Protein AF-A0A2D8A8U8-F1 (afdb_monomer_lite)

pLDDT: mean 86.72, std 17.93, range [33.03, 98.75]

Sequence (165 aa):
MIMPDGSIRPFCRWDRTGNHAKGHNSNTLGVSFHGNFHSQPGDAWSNHDGRYGNTVPTEAQLHAGARLIALWRSLYAYMPADVNDGVVQHGQLDGASTVCPGNQFPWQALLDQVKKFEANWQASPTAQEKLALFRRKPFLYVDADKYRAAEASVPVNKTAAIQEA

Foldseek 3Di:
DQELQLDDDDDDQQLDQDDDAPPCSVPDDDDDAPWAQAQDPPPPPHCVPCPGHDNERHPSRLLSLLLVLLLVPLQEPPADPQLVRRDDFSCPDVPRPDCPPHPRYPVVSSSVSNVVNNVVLVVDPVSVVVSVVVSPDPRNPRDDPPVVPPPPDDDPPPPDDDDDD

Secondary structure (DSSP, 8-state):
-B-TTS-B---S-TTS--SSSTTTGGG-PPPPBSS-----TT-TT--TTSTTS-SS--HHHHHHHHHHHHHHHHH-TTS-SSHHHH---GGGSTT----TT-TTS-HHHHHHHHHHHHHHHHT-HHHHHHHHHHTTSTT-----TTGGGTTSS------------

Structure (mmCIF, N/CA/C/O backbone):
data_AF-A0A2D8A8U8-F1
#
_entry.id   AF-A0A2D8A8U8-F1
#
loop_
_atom_site.group_PDB
_atom_site.id
_atom_site.type_symbol
_atom_site.label_atom_id
_atom_site.label_alt_id
_atom_site.label_comp_id
_atom_site.label_asym_id
_atom_site.label_entity_id
_atom_sit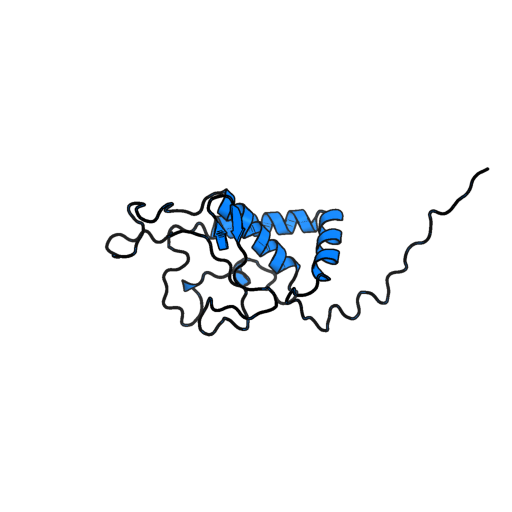e.label_seq_id
_atom_site.pdbx_PDB_ins_code
_atom_site.Cartn_x
_atom_site.Cartn_y
_atom_site.Cartn_z
_atom_site.occupancy
_atom_site.B_iso_or_equiv
_atom_site.auth_seq_id
_atom_site.auth_comp_id
_atom_site.auth_asym_id
_atom_site.auth_atom_id
_atom_site.pdbx_PDB_model_num
ATOM 1 N N . MET A 1 1 ? -5.522 0.212 -6.086 1.00 94.69 1 MET A N 1
ATOM 2 C CA . MET A 1 1 ? -4.414 0.971 -6.689 1.00 94.69 1 MET A CA 1
ATOM 3 C C . MET A 1 1 ? -4.333 2.343 -6.059 1.00 94.69 1 MET A C 1
ATOM 5 O O . MET A 1 1 ? -5.367 2.980 -5.889 1.00 94.69 1 MET A O 1
ATOM 9 N N . ILE A 1 2 ? -3.125 2.773 -5.719 1.00 98.12 2 ILE A N 1
ATOM 10 C CA . ILE A 1 2 ? -2.807 4.111 -5.234 1.00 98.12 2 ILE A CA 1
ATOM 11 C C . ILE A 1 2 ? -2.290 4.933 -6.417 1.00 98.12 2 ILE A C 1
ATOM 13 O O . ILE A 1 2 ? -1.255 4.609 -7.008 1.00 98.12 2 ILE A O 1
ATOM 17 N N . MET A 1 3 ? -3.041 5.962 -6.789 1.00 98.25 3 MET A N 1
ATOM 18 C CA . MET A 1 3 ? -2.727 6.848 -7.910 1.00 98.25 3 MET A CA 1
ATOM 19 C C . MET A 1 3 ? -1.679 7.900 -7.513 1.00 98.25 3 MET A C 1
ATOM 21 O O . MET A 1 3 ? -1.519 8.145 -6.317 1.00 98.25 3 MET A O 1
ATOM 25 N N . PRO A 1 4 ? -0.985 8.548 -8.473 1.00 98.12 4 PRO A N 1
ATOM 26 C CA . PRO A 1 4 ? 0.061 9.542 -8.189 1.00 98.12 4 PRO A CA 1
ATOM 27 C C . PRO A 1 4 ? -0.374 10.712 -7.296 1.00 98.12 4 PRO A C 1
ATOM 29 O O . PRO A 1 4 ? 0.446 11.263 -6.568 1.00 98.12 4 PRO A O 1
ATOM 32 N N . ASP A 1 5 ? -1.661 11.059 -7.307 1.00 98.12 5 ASP A N 1
ATOM 33 C CA . ASP A 1 5 ? -2.278 12.090 -6.461 1.00 98.12 5 ASP A CA 1
ATOM 34 C C . ASP A 1 5 ? -2.647 11.593 -5.045 1.00 98.12 5 ASP A C 1
ATOM 36 O O . ASP A 1 5 ? -3.239 12.323 -4.255 1.00 98.12 5 ASP A O 1
ATOM 40 N N . GLY A 1 6 ? -2.333 10.337 -4.714 1.00 98.38 6 GLY A N 1
ATOM 41 C CA . GLY A 1 6 ? -2.710 9.687 -3.459 1.00 98.38 6 GLY A CA 1
ATOM 42 C C . GLY A 1 6 ? -4.156 9.184 -3.423 1.00 98.38 6 GLY A C 1
ATOM 43 O O . GLY A 1 6 ? -4.583 8.619 -2.410 1.00 98.38 6 GLY A O 1
ATOM 44 N N . SER A 1 7 ? -4.930 9.337 -4.504 1.00 98.19 7 SER A N 1
ATOM 45 C CA . SER A 1 7 ? -6.280 8.780 -4.561 1.00 98.19 7 SER A CA 1
ATOM 46 C C . SER A 1 7 ? -6.238 7.248 -4.601 1.00 98.19 7 SER A C 1
ATOM 48 O O . SER A 1 7 ? -5.410 6.623 -5.270 1.00 98.19 7 SER A O 1
ATOM 50 N N . ILE A 1 8 ? -7.145 6.617 -3.854 1.00 97.06 8 ILE A N 1
ATOM 51 C CA . ILE A 1 8 ? -7.252 5.158 -3.775 1.00 97.06 8 ILE A CA 1
ATOM 52 C C . ILE A 1 8 ? -8.372 4.711 -4.712 1.00 97.06 8 ILE A C 1
ATOM 54 O O . ILE A 1 8 ? -9.539 5.044 -4.512 1.00 97.06 8 ILE A O 1
ATOM 58 N N . ARG A 1 9 ? -8.018 3.932 -5.734 1.00 95.50 9 ARG A N 1
ATOM 59 C CA . ARG A 1 9 ? -8.953 3.297 -6.671 1.00 95.50 9 ARG A CA 1
ATOM 60 C C . ARG A 1 9 ? -9.093 1.813 -6.303 1.00 95.50 9 ARG A C 1
ATOM 62 O O . ARG A 1 9 ? -8.148 1.051 -6.549 1.00 95.50 9 ARG A O 1
ATOM 69 N N . PRO A 1 10 ? -10.192 1.383 -5.658 1.00 90.94 10 PRO A N 1
ATOM 70 C CA . PRO A 1 10 ? -10.416 -0.028 -5.356 1.00 90.94 10 PRO A CA 1
ATOM 71 C C . PRO A 1 10 ? -10.736 -0.798 -6.645 1.00 90.94 10 PRO A C 1
ATOM 73 O O . PRO A 1 10 ? -11.558 -0.355 -7.440 1.00 90.94 10 PRO A O 1
ATOM 76 N N . PHE A 1 11 ? -10.077 -1.941 -6.850 1.00 86.00 11 PHE A N 1
ATOM 77 C CA . PHE A 1 11 ? -10.297 -2.815 -8.017 1.00 86.00 11 PHE A CA 1
ATOM 78 C C . PHE A 1 11 ? -10.993 -4.111 -7.622 1.00 86.00 11 PHE A C 1
ATOM 80 O O . PHE A 1 11 ? -11.983 -4.502 -8.229 1.00 86.00 11 PHE A O 1
ATOM 87 N N . CYS A 1 12 ? -10.488 -4.762 -6.575 1.00 85.56 12 CYS A N 1
ATOM 88 C CA . CYS A 1 12 ? -11.149 -5.899 -5.960 1.00 85.56 12 CYS A CA 1
ATOM 89 C C . CYS A 1 12 ? -11.956 -5.411 -4.759 1.00 85.56 12 CYS A C 1
ATOM 91 O O . CYS A 1 12 ? -11.480 -4.580 -3.976 1.00 85.56 12 CYS A O 1
ATOM 93 N N . ARG A 1 13 ? -13.176 -5.932 -4.610 1.00 83.31 13 ARG A N 1
ATOM 94 C CA . ARG A 1 13 ? -13.903 -5.807 -3.347 1.00 83.31 13 ARG A CA 1
ATOM 95 C C . ARG A 1 13 ? -13.095 -6.493 -2.249 1.00 83.31 13 ARG A C 1
ATOM 97 O O . ARG A 1 13 ? -12.383 -7.454 -2.526 1.00 83.31 13 ARG A O 1
ATOM 104 N N . TRP A 1 14 ? -13.203 -5.991 -1.023 1.00 82.00 14 TRP A N 1
ATOM 105 C CA . TRP A 1 14 ? -12.433 -6.538 0.091 1.00 82.00 14 TRP A CA 1
ATOM 106 C C . TRP A 1 14 ? -12.835 -7.979 0.393 1.00 82.00 14 TRP A C 1
ATOM 108 O O . TRP A 1 14 ? -11.951 -8.773 0.659 1.00 82.00 14 TRP A O 1
ATOM 118 N N . ASP A 1 15 ? -14.117 -8.328 0.247 1.00 79.12 15 ASP A N 1
ATOM 119 C CA . ASP A 1 15 ? -14.683 -9.674 0.418 1.00 79.12 15 ASP A CA 1
ATOM 120 C C . ASP A 1 15 ? -14.409 -10.671 -0.718 1.00 79.12 15 ASP A C 1
ATOM 122 O O . ASP A 1 15 ? -15.100 -11.682 -0.840 1.00 79.12 15 ASP A O 1
ATOM 126 N N . ARG A 1 16 ? -13.425 -10.396 -1.580 1.00 85.12 16 ARG A N 1
ATOM 127 C CA . ARG A 1 16 ? -13.087 -11.262 -2.710 1.00 85.12 16 ARG A CA 1
ATOM 128 C C . ARG A 1 16 ? -11.593 -11.495 -2.808 1.00 85.12 16 ARG A C 1
ATOM 130 O O . ARG A 1 16 ? -10.790 -10.578 -2.658 1.00 85.12 16 ARG A O 1
ATOM 137 N N . THR A 1 17 ? -11.242 -12.724 -3.168 1.00 88.50 17 THR A N 1
ATOM 138 C CA . THR A 1 17 ? -9.887 -13.086 -3.575 1.00 88.50 17 THR A CA 1
ATOM 139 C C . THR A 1 17 ? -9.506 -12.311 -4.834 1.00 88.50 17 THR A C 1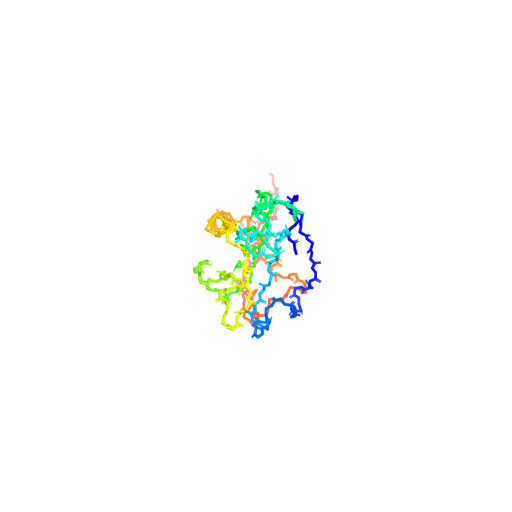
ATOM 141 O O . THR A 1 17 ? -10.168 -12.414 -5.869 1.00 88.50 17 THR A O 1
ATOM 144 N N . GLY A 1 18 ? -8.443 -11.513 -4.738 1.00 90.06 18 GLY A N 1
ATOM 145 C CA . GLY A 1 18 ? -7.874 -10.813 -5.885 1.00 90.06 18 GLY A CA 1
ATOM 146 C C . GLY A 1 18 ? -7.067 -11.744 -6.792 1.00 90.06 18 GLY A C 1
ATOM 147 O O . GLY A 1 18 ? -6.815 -12.899 -6.463 1.00 90.06 18 GLY A O 1
ATOM 148 N N . ASN A 1 19 ? -6.615 -11.218 -7.930 1.00 93.19 19 ASN A N 1
ATOM 149 C CA . ASN A 1 19 ? -5.651 -11.890 -8.799 1.00 93.19 19 ASN A CA 1
ATOM 150 C C . ASN A 1 19 ? -4.419 -10.998 -8.972 1.00 93.19 19 ASN A C 1
ATOM 152 O O . ASN A 1 19 ? -4.332 -10.224 -9.922 1.00 93.19 19 ASN A O 1
ATOM 156 N N . HIS A 1 20 ? -3.528 -11.031 -7.985 1.00 94.25 20 HIS A N 1
ATOM 157 C CA . HIS A 1 20 ? -2.409 -10.096 -7.862 1.00 94.25 20 HIS A CA 1
ATOM 158 C C . HIS A 1 20 ? -1.062 -10.782 -7.600 1.00 94.25 20 HIS A C 1
ATOM 160 O O . HIS A 1 20 ? -0.051 -10.270 -8.068 1.00 94.25 20 HIS A O 1
ATOM 166 N N . ALA A 1 21 ? -1.057 -11.958 -6.964 1.00 95.62 21 ALA A N 1
ATOM 167 C CA . ALA A 1 21 ? 0.125 -12.779 -6.716 1.00 95.62 21 ALA A CA 1
ATOM 168 C C . ALA A 1 21 ? -0.202 -14.273 -6.906 1.00 95.62 21 ALA A C 1
ATOM 170 O O . ALA A 1 21 ? -0.904 -14.897 -6.103 1.00 95.62 21 ALA A O 1
ATOM 171 N N . LYS A 1 22 ? 0.292 -14.871 -7.998 1.00 94.31 22 LYS A N 1
ATOM 172 C CA . LYS A 1 22 ? 0.028 -16.280 -8.339 1.00 94.31 22 LYS A CA 1
ATOM 173 C C . LYS A 1 22 ? 0.482 -17.199 -7.197 1.00 94.31 22 LYS A C 1
ATOM 175 O O . LYS A 1 22 ? 1.612 -17.095 -6.747 1.00 94.31 22 LYS A O 1
ATOM 180 N N . GLY A 1 23 ? -0.395 -18.099 -6.746 1.00 94.56 23 GLY A N 1
ATOM 181 C CA . GLY A 1 23 ? -0.121 -19.021 -5.631 1.00 94.56 23 GLY A CA 1
ATOM 182 C C . GLY A 1 23 ? -0.356 -18.438 -4.231 1.00 94.56 23 GLY A C 1
ATOM 183 O O . GLY A 1 23 ? -0.526 -19.206 -3.295 1.00 94.56 23 GLY A O 1
ATOM 184 N N . HIS A 1 24 ? -0.469 -17.111 -4.104 1.00 94.75 24 HIS A N 1
ATOM 185 C CA . HIS A 1 24 ? -0.613 -16.402 -2.820 1.00 94.75 24 HIS A CA 1
ATOM 186 C C . HIS A 1 24 ? -1.917 -15.597 -2.715 1.00 94.75 24 HIS A C 1
ATOM 188 O O . HIS A 1 24 ? -2.206 -14.961 -1.706 1.00 94.75 24 HIS A O 1
ATOM 194 N N . ASN A 1 25 ? -2.743 -15.588 -3.763 1.00 92.94 25 ASN A N 1
ATOM 195 C CA . ASN A 1 25 ? -3.962 -14.775 -3.814 1.00 92.94 25 ASN A CA 1
ATOM 196 C C . ASN A 1 25 ? -4.948 -15.060 -2.666 1.00 92.94 25 ASN A C 1
ATOM 198 O O . ASN A 1 25 ? -5.626 -14.145 -2.206 1.00 92.94 25 ASN A O 1
ATOM 202 N N . SER A 1 26 ? -5.052 -16.313 -2.211 1.00 90.19 26 SER A N 1
ATOM 203 C CA . SER A 1 26 ? -6.030 -16.736 -1.199 1.00 90.19 26 SER A CA 1
ATOM 204 C C . SER A 1 26 ? -5.679 -16.318 0.232 1.00 90.19 26 SER A C 1
ATOM 206 O O . SER A 1 26 ? -6.550 -16.376 1.094 1.00 90.19 26 SER A O 1
ATOM 208 N N . ASN A 1 27 ? -4.435 -15.912 0.499 1.00 88.88 27 ASN A N 1
ATOM 209 C CA . ASN A 1 27 ? -3.946 -15.560 1.836 1.00 88.88 27 ASN A CA 1
ATOM 210 C C . ASN A 1 27 ? -3.259 -14.183 1.899 1.00 88.88 27 ASN A C 1
ATOM 212 O O . ASN A 1 27 ? -2.609 -13.875 2.895 1.00 88.88 27 ASN A O 1
ATOM 216 N N . THR A 1 28 ? -3.404 -13.341 0.871 1.00 91.38 28 THR A N 1
ATOM 217 C CA . THR A 1 28 ? -2.765 -12.016 0.818 1.00 91.38 28 THR A CA 1
ATOM 218 C C . THR A 1 28 ? -3.713 -10.924 0.326 1.00 91.38 28 THR A C 1
ATOM 220 O O . THR A 1 28 ? -4.584 -11.144 -0.520 1.00 91.38 28 THR A O 1
ATOM 223 N N . LEU A 1 29 ? -3.499 -9.703 0.822 1.00 92.62 29 LEU A N 1
ATOM 224 C CA . LEU A 1 29 ? -4.113 -8.487 0.293 1.00 92.62 29 LEU A CA 1
ATOM 225 C C . LEU A 1 29 ? -3.107 -7.760 -0.603 1.00 92.62 29 LEU A C 1
ATOM 227 O O . LEU A 1 29 ? -1.977 -7.506 -0.192 1.00 92.62 29 LEU A O 1
ATOM 231 N N . GLY A 1 30 ? -3.522 -7.392 -1.815 1.00 95.00 30 GLY A N 1
ATOM 232 C CA . GLY A 1 30 ? -2.669 -6.683 -2.769 1.00 95.00 30 GLY A CA 1
ATOM 233 C C . GLY A 1 30 ? -2.867 -5.167 -2.730 1.00 95.00 30 GLY A C 1
ATOM 234 O O . GLY A 1 30 ? -3.962 -4.674 -3.017 1.00 95.00 30 GLY A O 1
ATOM 235 N N . VAL A 1 31 ? -1.799 -4.410 -2.460 1.00 96.56 31 VAL A N 1
ATOM 236 C CA . VAL A 1 31 ? -1.738 -2.962 -2.735 1.00 96.56 31 VAL A CA 1
ATOM 237 C C . VAL A 1 31 ? -0.897 -2.732 -3.982 1.00 96.56 31 VAL A C 1
ATOM 239 O O . VAL A 1 31 ? 0.279 -3.072 -4.013 1.00 96.56 31 VAL A O 1
ATOM 242 N N . SER A 1 32 ? -1.483 -2.104 -4.999 1.00 97.38 32 SER A N 1
ATOM 243 C CA . SER A 1 32 ? -0.737 -1.630 -6.166 1.00 97.38 32 SER A CA 1
ATOM 244 C C . SER A 1 32 ? -0.492 -0.130 -6.093 1.00 97.38 32 SER A C 1
ATOM 246 O O . SER A 1 32 ? -1.391 0.632 -5.729 1.00 97.38 32 SER A O 1
ATOM 248 N N . PHE A 1 33 ? 0.700 0.293 -6.498 1.00 98.31 33 PHE A N 1
ATOM 249 C CA . PHE A 1 33 ? 1.079 1.689 -6.684 1.00 98.31 33 PHE A CA 1
ATOM 250 C C . PHE A 1 33 ? 1.176 1.948 -8.185 1.00 98.31 33 PHE A C 1
ATOM 252 O O . PHE A 1 33 ? 1.812 1.180 -8.901 1.00 98.31 33 PHE A O 1
ATOM 259 N N . HIS A 1 34 ? 0.499 2.982 -8.675 1.00 97.88 34 HIS A N 1
ATOM 260 C CA . HIS A 1 34 ? 0.507 3.310 -10.096 1.00 97.88 34 HIS A CA 1
ATOM 261 C C . HIS A 1 34 ? 1.880 3.847 -10.520 1.00 97.88 34 HIS A C 1
ATOM 263 O O . HIS A 1 34 ? 2.278 4.922 -10.070 1.00 97.88 34 HIS A O 1
ATOM 269 N N . GLY A 1 35 ? 2.578 3.119 -11.386 1.00 96.81 35 GLY A N 1
ATOM 270 C CA . GLY A 1 35 ? 3.860 3.529 -11.952 1.00 96.81 35 GLY A CA 1
ATOM 271 C C . GLY A 1 35 ? 4.732 2.339 -12.340 1.00 96.81 35 GLY A C 1
ATOM 272 O O . GLY A 1 35 ? 4.397 1.188 -12.055 1.00 96.81 35 GLY A O 1
ATOM 273 N N . ASN A 1 36 ? 5.855 2.637 -12.990 1.00 97.62 36 ASN A N 1
ATOM 274 C CA . ASN A 1 36 ? 6.933 1.688 -13.235 1.00 97.62 36 ASN A CA 1
ATOM 275 C C . ASN A 1 36 ? 8.186 2.186 -12.502 1.00 97.62 36 ASN A C 1
ATOM 277 O O . ASN A 1 36 ? 8.813 3.154 -12.928 1.00 97.62 36 ASN A O 1
ATOM 281 N N . PHE A 1 37 ? 8.525 1.527 -11.393 1.00 98.00 37 PHE A N 1
ATOM 282 C CA . PHE A 1 37 ? 9.652 1.898 -10.525 1.00 98.00 37 PHE A CA 1
ATOM 283 C C . PHE A 1 37 ? 10.860 0.969 -10.709 1.00 98.00 37 PHE A C 1
ATOM 285 O O . PHE A 1 37 ? 11.743 0.887 -9.855 1.00 98.00 37 PHE A O 1
ATOM 292 N N . HIS A 1 38 ? 10.891 0.210 -11.804 1.00 97.12 38 HIS A N 1
ATOM 293 C CA . HIS A 1 38 ? 12.059 -0.561 -12.199 1.00 97.12 38 HIS A CA 1
ATOM 294 C C . HIS A 1 38 ? 12.946 0.299 -13.103 1.00 97.12 38 HIS A C 1
ATOM 296 O O . HIS A 1 38 ? 12.469 0.821 -14.104 1.00 97.12 38 HIS A O 1
ATOM 302 N N . S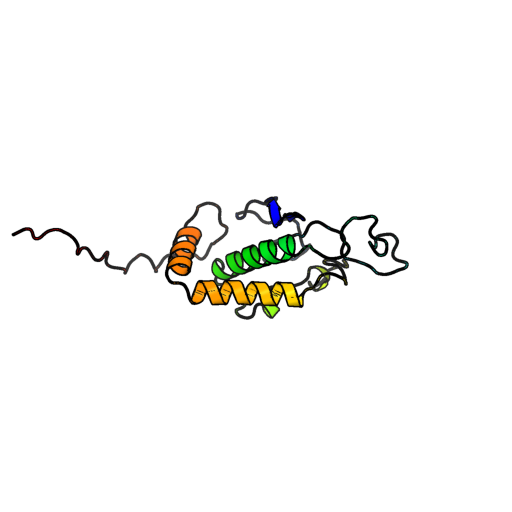ER A 1 39 ? 14.226 0.460 -12.775 1.00 95.31 39 SER A N 1
ATOM 303 C CA . SER A 1 39 ? 15.130 1.405 -13.447 1.00 95.31 39 SER A CA 1
ATOM 304 C C . SER A 1 39 ? 16.412 0.768 -13.982 1.00 95.31 39 SER A C 1
ATOM 306 O O . SER A 1 39 ? 17.407 1.473 -14.142 1.00 95.31 39 SER A O 1
ATOM 308 N N . GLN A 1 40 ? 16.448 -0.551 -14.185 1.00 94.50 40 GLN A N 1
ATOM 309 C CA . GLN A 1 40 ? 17.667 -1.226 -14.626 1.00 94.50 40 GLN A CA 1
ATOM 310 C C . GLN A 1 40 ? 17.980 -0.886 -16.091 1.00 94.50 40 GLN A C 1
ATOM 312 O O . GLN A 1 40 ? 17.186 -1.215 -16.979 1.00 94.50 40 GLN A O 1
ATOM 317 N N . PRO A 1 41 ? 19.133 -0.253 -16.380 1.00 86.19 41 PRO A N 1
ATOM 318 C CA . PRO A 1 41 ? 19.529 -0.001 -17.756 1.00 86.19 41 PRO A CA 1
ATOM 319 C C . PRO A 1 41 ? 19.743 -1.312 -18.514 1.00 86.19 41 PRO A C 1
ATOM 321 O O . PRO A 1 41 ? 20.351 -2.243 -17.989 1.00 86.19 41 PRO A O 1
ATOM 324 N N . GLY A 1 42 ? 19.232 -1.383 -19.743 1.00 89.19 42 GLY A N 1
ATOM 325 C CA . GLY A 1 42 ? 19.308 -2.578 -20.591 1.00 89.19 42 GLY A CA 1
ATOM 326 C C . GLY A 1 42 ? 18.105 -3.524 -20.495 1.00 89.19 42 GLY A C 1
ATOM 327 O O . GLY A 1 42 ? 17.938 -4.350 -21.388 1.00 89.19 42 GLY A O 1
ATOM 328 N N . ASP A 1 43 ? 17.229 -3.381 -19.495 1.00 92.38 43 ASP A N 1
ATOM 329 C CA . ASP A 1 43 ? 15.904 -4.009 -19.538 1.00 92.38 43 ASP A CA 1
ATOM 330 C C . ASP A 1 43 ? 14.970 -3.158 -20.417 1.00 92.38 43 ASP A C 1
ATOM 332 O O . ASP A 1 43 ? 14.726 -1.981 -20.139 1.00 92.38 43 ASP A O 1
ATOM 336 N N . ALA A 1 44 ? 14.437 -3.762 -21.484 1.00 91.50 44 ALA A N 1
ATOM 337 C CA . ALA A 1 44 ? 13.549 -3.111 -22.445 1.00 91.50 44 ALA A CA 1
ATOM 338 C C . ALA A 1 44 ? 12.229 -2.607 -21.838 1.00 91.50 44 ALA A C 1
ATOM 340 O O . ALA A 1 44 ? 11.543 -1.809 -22.477 1.00 91.50 44 ALA A O 1
ATOM 341 N N . TRP A 1 45 ? 11.876 -3.047 -20.630 1.00 91.50 45 TRP A N 1
ATOM 342 C CA . TRP A 1 45 ? 10.669 -2.669 -19.898 1.00 91.50 45 TRP A CA 1
ATOM 343 C C . TRP A 1 45 ? 10.958 -1.811 -18.663 1.00 91.50 45 TRP A C 1
ATOM 345 O O . TRP A 1 45 ? 10.026 -1.455 -17.938 1.00 91.50 45 TRP A O 1
ATOM 355 N N . SER A 1 46 ? 12.217 -1.433 -18.417 1.00 95.62 46 SER A N 1
ATOM 356 C CA . SER A 1 46 ? 12.530 -0.490 -17.345 1.00 95.62 46 SER A CA 1
ATOM 357 C C . SER A 1 46 ? 12.091 0.935 -17.688 1.00 95.62 46 SER A C 1
ATOM 359 O O . SER A 1 46 ? 11.957 1.337 -18.849 1.00 95.62 46 SER A O 1
ATOM 361 N N . ASN A 1 47 ? 11.860 1.705 -16.631 1.00 96.31 47 ASN A N 1
ATOM 362 C CA . ASN A 1 47 ? 11.602 3.135 -16.627 1.00 96.31 47 ASN A CA 1
ATOM 363 C C . ASN A 1 47 ? 12.871 3.928 -16.268 1.00 96.31 47 ASN A C 1
ATOM 365 O O . ASN A 1 47 ? 12.817 4.895 -15.515 1.00 96.31 47 ASN A O 1
ATOM 369 N N . HIS A 1 48 ? 14.040 3.504 -16.755 1.00 94.12 48 HIS A N 1
ATOM 370 C CA . HIS A 1 48 ? 15.314 4.176 -16.461 1.00 94.12 48 HIS A CA 1
ATOM 371 C C . HIS A 1 48 ? 15.402 5.629 -16.979 1.00 94.12 48 HIS A C 1
ATOM 373 O O . HIS A 1 48 ? 16.235 6.399 -16.515 1.00 94.12 48 HIS A O 1
ATOM 379 N N . ASP A 1 49 ? 14.540 5.995 -17.929 1.00 93.12 49 ASP A N 1
ATOM 380 C CA . ASP A 1 49 ? 14.514 7.254 -18.681 1.00 93.12 49 ASP A CA 1
ATOM 381 C C . ASP A 1 49 ? 13.235 8.061 -18.397 1.00 93.12 49 ASP A C 1
ATOM 383 O O . ASP A 1 49 ? 13.020 9.116 -18.988 1.00 93.12 49 ASP A O 1
ATOM 387 N N . GLY A 1 50 ? 12.369 7.569 -17.503 1.00 94.12 50 GLY A N 1
ATOM 388 C CA . GLY A 1 50 ? 11.118 8.228 -17.130 1.00 94.12 50 GLY A CA 1
ATOM 389 C C . GLY A 1 50 ? 9.994 8.135 -18.168 1.00 94.12 50 GLY A C 1
ATOM 390 O O . GLY A 1 50 ? 8.934 8.729 -17.963 1.00 94.12 50 GLY A O 1
ATOM 391 N N . ARG A 1 51 ? 10.157 7.391 -19.273 1.00 93.94 51 ARG A N 1
ATOM 392 C CA . ARG A 1 51 ? 9.133 7.316 -20.337 1.00 93.94 51 ARG A CA 1
ATOM 393 C C . ARG A 1 51 ? 7.801 6.708 -19.882 1.00 93.94 51 ARG A C 1
ATOM 395 O O . ARG A 1 51 ? 6.778 6.926 -20.525 1.00 93.94 51 ARG A O 1
ATOM 402 N N . TYR A 1 52 ? 7.806 5.944 -18.789 1.00 93.44 52 TYR A N 1
ATOM 403 C CA . TYR A 1 52 ? 6.614 5.342 -18.183 1.00 93.44 52 TYR A CA 1
ATOM 404 C C . TYR A 1 52 ? 6.079 6.151 -16.989 1.00 93.44 52 TYR A C 1
ATOM 406 O O . TYR A 1 52 ? 5.299 5.635 -16.187 1.00 93.44 52 TYR A O 1
ATOM 414 N N . GLY A 1 53 ? 6.479 7.421 -16.873 1.00 94.94 53 GLY A N 1
ATOM 415 C CA . GLY A 1 53 ? 6.090 8.320 -15.791 1.00 94.94 53 GLY A CA 1
ATOM 416 C C . GLY A 1 53 ? 7.098 8.314 -14.645 1.00 94.94 53 GLY A C 1
ATOM 417 O O . GLY A 1 53 ? 8.288 8.073 -14.848 1.00 94.94 53 GLY A O 1
ATOM 418 N N . ASN A 1 54 ? 6.623 8.593 -13.428 1.00 96.44 54 ASN A N 1
ATOM 419 C CA . ASN A 1 54 ? 7.490 8.733 -12.258 1.00 96.44 54 ASN A CA 1
ATOM 420 C C . ASN A 1 54 ? 8.347 7.477 -12.034 1.00 96.44 54 ASN A C 1
ATOM 422 O O . ASN A 1 54 ? 7.831 6.360 -11.975 1.00 96.44 54 ASN A O 1
ATOM 426 N N . THR A 1 55 ? 9.653 7.678 -11.872 1.00 96.69 55 THR A N 1
ATOM 427 C CA . THR A 1 55 ? 10.630 6.607 -11.620 1.00 96.69 55 THR A CA 1
ATOM 428 C C . THR A 1 55 ? 10.629 6.135 -10.167 1.00 96.69 55 THR A C 1
ATOM 430 O O . THR A 1 55 ? 11.071 5.027 -9.882 1.00 96.69 55 THR A O 1
ATOM 433 N N . VAL A 1 56 ? 10.061 6.936 -9.263 1.00 97.88 56 VAL A N 1
ATOM 434 C CA . VAL A 1 56 ? 9.779 6.623 -7.856 1.00 97.88 56 VAL A CA 1
ATOM 435 C C . VAL A 1 56 ? 8.307 6.938 -7.550 1.00 97.88 56 VAL A C 1
ATOM 437 O O . VAL A 1 56 ? 7.729 7.814 -8.199 1.00 97.88 56 VAL A O 1
ATOM 440 N N . PRO A 1 57 ? 7.661 6.275 -6.576 1.00 98.19 57 PRO A N 1
ATOM 441 C CA . PRO A 1 57 ? 6.327 6.669 -6.129 1.00 98.19 57 PRO A CA 1
ATOM 442 C C . PRO A 1 57 ? 6.326 8.101 -5.580 1.00 98.19 57 PRO A C 1
ATOM 444 O O . PRO A 1 57 ? 7.290 8.529 -4.946 1.00 98.19 57 PRO A O 1
ATOM 447 N N . THR A 1 58 ? 5.228 8.832 -5.768 1.00 98.50 58 THR A N 1
ATOM 448 C CA . THR A 1 58 ? 5.069 10.162 -5.160 1.00 98.50 58 THR A CA 1
ATOM 449 C C . THR A 1 58 ? 4.911 10.068 -3.640 1.00 98.50 58 THR A C 1
ATOM 451 O O . THR A 1 58 ? 4.492 9.044 -3.093 1.00 98.50 58 THR A O 1
ATOM 454 N N . GLU A 1 59 ? 5.155 11.168 -2.929 1.00 98.50 59 GLU A N 1
ATOM 455 C CA . GLU A 1 59 ? 4.884 11.239 -1.486 1.00 98.50 59 GLU A CA 1
ATOM 456 C C . GLU A 1 59 ? 3.409 10.968 -1.165 1.00 98.50 59 GLU A C 1
ATOM 458 O O . GLU A 1 59 ? 3.098 10.236 -0.225 1.00 98.50 59 GLU A O 1
ATOM 463 N N . ALA A 1 60 ? 2.494 11.495 -1.987 1.00 98.62 60 ALA A N 1
ATOM 464 C CA . ALA A 1 60 ? 1.061 11.256 -1.852 1.00 98.62 60 ALA A CA 1
ATOM 465 C C . ALA A 1 60 ? 0.717 9.765 -2.003 1.00 98.62 60 ALA A C 1
ATOM 467 O O . ALA A 1 60 ? -0.113 9.242 -1.254 1.00 98.62 60 ALA A O 1
ATOM 468 N N . GLN A 1 61 ? 1.391 9.064 -2.922 1.00 98.56 61 GLN A N 1
ATOM 469 C CA . GLN A 1 61 ? 1.274 7.618 -3.066 1.00 98.56 61 GLN A CA 1
ATOM 470 C C . GLN A 1 61 ? 1.759 6.880 -1.823 1.00 98.56 61 GLN A C 1
ATOM 472 O O . GLN A 1 61 ? 1.020 6.053 -1.288 1.00 98.56 61 GLN A O 1
ATOM 477 N N . LEU A 1 62 ? 2.970 7.178 -1.345 1.00 98.75 62 LEU A N 1
ATOM 478 C CA . LEU A 1 62 ? 3.534 6.523 -0.162 1.00 98.75 62 LEU A CA 1
ATOM 479 C C . LEU A 1 62 ? 2.657 6.744 1.067 1.00 98.75 62 LEU A C 1
ATOM 481 O O . LEU A 1 62 ? 2.315 5.783 1.748 1.00 98.75 62 LEU A O 1
ATOM 485 N N . HIS A 1 63 ? 2.201 7.974 1.287 1.00 98.75 63 HIS A N 1
ATOM 486 C CA . HIS A 1 63 ? 1.330 8.322 2.403 1.00 98.75 63 HIS A CA 1
ATOM 487 C C . HIS A 1 63 ? -0.023 7.601 2.338 1.00 98.75 63 HIS A C 1
ATOM 489 O O . HIS A 1 63 ? -0.475 7.015 3.325 1.00 98.75 63 HIS A O 1
ATOM 495 N N . ALA A 1 64 ? -0.684 7.599 1.176 1.00 98.75 64 ALA A N 1
ATOM 496 C CA . ALA A 1 64 ? -1.964 6.914 1.009 1.00 98.75 64 ALA A CA 1
ATOM 497 C C . ALA A 1 64 ? -1.830 5.386 1.113 1.00 98.75 64 ALA A C 1
ATOM 499 O O . ALA A 1 64 ? -2.668 4.742 1.750 1.00 98.75 64 ALA A O 1
ATOM 500 N N . GLY A 1 65 ? -0.775 4.818 0.523 1.00 98.50 65 GLY A N 1
ATOM 501 C CA . GLY A 1 65 ? -0.456 3.397 0.600 1.00 98.50 65 GLY A CA 1
ATOM 502 C C . GLY A 1 65 ? -0.137 2.955 2.025 1.00 98.50 65 GLY A C 1
ATOM 503 O O . GLY A 1 65 ? -0.743 2.002 2.508 1.00 98.50 65 GLY A O 1
ATOM 504 N N . ALA A 1 66 ? 0.722 3.692 2.732 1.00 98.75 66 ALA A N 1
ATOM 505 C CA . ALA A 1 66 ? 1.054 3.429 4.128 1.00 98.75 66 ALA A CA 1
ATOM 506 C C . ALA A 1 66 ? -0.188 3.461 5.023 1.00 98.75 66 ALA A C 1
ATOM 508 O O . ALA A 1 66 ? -0.412 2.545 5.811 1.00 98.75 66 ALA A O 1
ATOM 509 N N . ARG A 1 67 ? -1.050 4.472 4.851 1.00 98.50 67 ARG A N 1
ATOM 510 C CA . ARG A 1 67 ? -2.313 4.580 5.590 1.00 98.50 67 ARG A CA 1
ATOM 511 C C . ARG A 1 67 ? -3.240 3.391 5.330 1.00 98.50 67 ARG A C 1
ATOM 513 O O . ARG A 1 67 ? -3.885 2.908 6.255 1.00 98.50 67 ARG A O 1
ATOM 520 N N . LEU A 1 68 ? -3.331 2.923 4.085 1.00 97.31 68 LEU A N 1
ATOM 521 C CA . LEU A 1 68 ? -4.157 1.765 3.734 1.00 97.31 68 LEU A CA 1
ATOM 522 C C . LEU A 1 68 ? -3.600 0.466 4.331 1.00 97.31 68 LEU A C 1
ATOM 524 O O . LEU A 1 68 ? -4.361 -0.322 4.885 1.00 97.31 68 LEU A O 1
ATOM 528 N N . ILE A 1 69 ? -2.284 0.264 4.253 1.00 97.38 69 ILE A N 1
ATOM 529 C CA . ILE A 1 69 ? -1.609 -0.910 4.819 1.00 97.38 69 ILE A CA 1
ATOM 530 C C . ILE A 1 69 ? -1.771 -0.930 6.342 1.00 97.38 69 ILE A C 1
ATOM 532 O O . ILE A 1 69 ? -2.199 -1.945 6.885 1.00 97.38 69 ILE A O 1
ATOM 536 N N . ALA A 1 70 ? -1.523 0.194 7.022 1.00 97.44 70 ALA A N 1
ATOM 537 C CA . ALA A 1 70 ? -1.744 0.330 8.462 1.00 97.44 70 ALA A CA 1
ATOM 538 C C . ALA A 1 70 ? -3.200 0.028 8.846 1.00 97.44 70 ALA A C 1
ATOM 540 O O . ALA A 1 70 ? -3.462 -0.607 9.870 1.00 97.44 70 ALA A O 1
ATOM 541 N N . LEU A 1 71 ? -4.166 0.455 8.018 1.00 95.12 71 LEU A N 1
ATOM 542 C CA . LEU A 1 71 ? -5.579 0.147 8.235 1.00 95.12 71 LEU A CA 1
ATOM 543 C C . LEU A 1 71 ? -5.798 -1.361 8.162 1.00 95.12 71 LEU A C 1
ATOM 545 O O . LEU A 1 71 ? -6.330 -1.928 9.105 1.00 95.12 71 LEU A O 1
ATOM 549 N N . TRP A 1 72 ? -5.357 -2.032 7.100 1.00 93.69 72 TRP A N 1
ATOM 550 C CA . TRP A 1 72 ? -5.505 -3.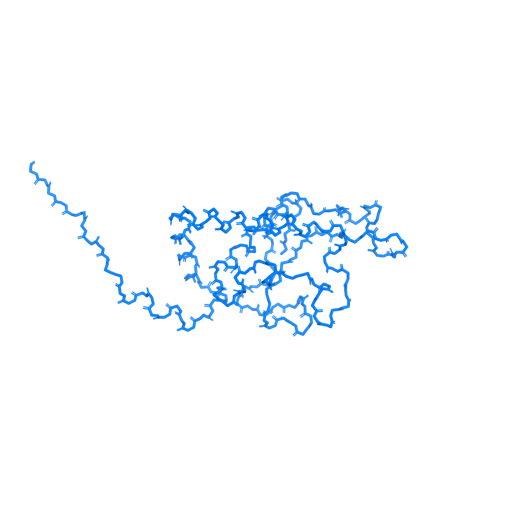485 6.992 1.00 93.69 72 TRP A CA 1
ATOM 551 C C . TRP A 1 72 ? -4.823 -4.229 8.139 1.00 93.69 72 TRP A C 1
ATOM 553 O O . TRP A 1 72 ? -5.458 -5.063 8.773 1.00 93.69 72 TRP A O 1
ATOM 563 N N . ARG A 1 73 ? -3.600 -3.865 8.511 1.00 93.50 73 ARG A N 1
ATOM 564 C CA . ARG A 1 73 ? -2.918 -4.461 9.670 1.00 93.50 73 ARG A CA 1
ATOM 565 C C . ARG A 1 73 ? -3.686 -4.263 10.975 1.00 93.50 73 ARG A C 1
ATOM 567 O O . ARG A 1 73 ? -3.793 -5.181 11.780 1.00 93.50 73 ARG A O 1
ATOM 574 N N . SER A 1 74 ? -4.335 -3.111 11.135 1.00 91.19 74 SER A N 1
ATOM 575 C CA . SER A 1 74 ? -5.228 -2.850 12.268 1.00 91.19 74 SER A CA 1
ATOM 576 C C . SER A 1 74 ? -6.541 -3.637 12.199 1.00 91.19 74 SER A C 1
ATOM 578 O O . SER A 1 74 ? -7.202 -3.811 13.219 1.00 91.19 74 SER A O 1
ATOM 580 N N . LEU A 1 75 ? -6.986 -4.085 11.027 1.00 88.25 75 LEU A N 1
ATOM 581 C CA . LEU A 1 75 ? -8.255 -4.799 10.870 1.00 88.25 75 LEU A CA 1
ATOM 582 C C . LEU A 1 75 ? -8.099 -6.319 10.944 1.00 88.25 75 LEU A C 1
ATOM 584 O O . LEU A 1 75 ? -9.026 -6.960 11.414 1.00 88.25 75 LEU A O 1
ATOM 588 N N . TYR A 1 76 ? -6.968 -6.891 10.525 1.00 85.50 76 TYR A N 1
ATOM 589 C CA . TYR A 1 76 ? -6.785 -8.340 10.392 1.00 85.50 76 TYR A CA 1
ATOM 590 C C . TYR A 1 76 ? -5.870 -8.892 11.490 1.00 85.50 76 TYR A C 1
ATOM 592 O O . TYR A 1 76 ? -4.652 -8.760 11.428 1.00 85.50 76 TYR A O 1
ATOM 600 N N . ALA A 1 77 ? -6.453 -9.584 12.471 1.00 80.25 77 ALA A N 1
ATOM 601 C CA . ALA A 1 77 ? -5.739 -10.073 13.658 1.00 80.25 77 ALA A CA 1
ATOM 602 C C . ALA A 1 77 ? -4.637 -11.121 13.389 1.00 80.25 77 ALA A C 1
ATOM 604 O O . ALA A 1 77 ? -3.836 -11.394 14.277 1.00 80.25 77 ALA A O 1
ATOM 605 N N . TYR A 1 78 ? -4.624 -11.741 12.207 1.00 84.44 78 TYR A N 1
ATOM 606 C CA . TYR A 1 78 ? -3.639 -12.761 11.827 1.00 84.44 78 TYR A CA 1
ATOM 607 C C . TYR A 1 78 ? -2.442 -12.198 11.053 1.00 84.44 78 TYR A C 1
ATOM 609 O O . TYR A 1 78 ? -1.552 -12.962 10.686 1.00 84.44 78 TYR A O 1
ATOM 617 N N . MET A 1 79 ? -2.406 -10.889 10.782 1.00 88.62 79 MET A N 1
ATOM 618 C CA . MET A 1 79 ? -1.210 -10.288 10.196 1.00 88.62 79 MET A CA 1
ATOM 619 C C . MET A 1 79 ? -0.049 -10.330 11.203 1.00 88.62 79 MET A C 1
ATOM 621 O O . MET A 1 79 ? -0.275 -10.067 12.387 1.00 88.62 79 MET A O 1
ATOM 625 N N . PRO A 1 80 ? 1.187 -10.634 10.763 1.00 91.00 80 PRO A N 1
ATOM 626 C CA . PRO A 1 80 ? 2.363 -10.586 11.627 1.00 91.00 80 PRO A CA 1
ATOM 627 C C . PRO A 1 80 ? 2.504 -9.242 12.345 1.00 91.00 80 PRO A C 1
ATOM 629 O O . PRO A 1 80 ? 2.282 -8.187 11.743 1.00 91.00 80 PRO A O 1
ATOM 632 N N . ALA A 1 81 ? 2.884 -9.282 13.625 1.00 88.06 81 ALA A N 1
ATOM 633 C CA . ALA A 1 81 ? 2.980 -8.093 14.472 1.00 88.06 81 ALA A CA 1
ATOM 634 C C . ALA A 1 81 ? 4.054 -7.111 13.981 1.00 88.06 81 ALA A C 1
ATOM 636 O O . ALA A 1 81 ? 3.803 -5.906 13.955 1.00 88.06 81 ALA A O 1
ATOM 637 N N . ASP A 1 82 ? 5.206 -7.611 13.526 1.00 91.75 82 ASP A N 1
ATOM 638 C CA . ASP A 1 82 ? 6.193 -6.782 12.836 1.00 91.75 82 ASP A CA 1
ATOM 639 C C . ASP A 1 82 ? 5.706 -6.476 11.411 1.00 91.75 82 ASP A C 1
ATOM 641 O O . ASP A 1 82 ? 5.220 -7.344 10.676 1.00 91.75 82 ASP A O 1
ATOM 645 N N . VAL A 1 83 ? 5.812 -5.210 11.012 1.00 93.56 83 VAL A N 1
ATOM 646 C CA . VAL A 1 83 ? 5.469 -4.780 9.656 1.00 93.56 83 VAL A CA 1
ATOM 647 C C . VAL A 1 83 ? 6.387 -5.403 8.613 1.00 93.56 83 VAL A C 1
ATOM 649 O O . VAL A 1 83 ? 5.929 -5.683 7.510 1.00 93.56 83 VAL A O 1
ATOM 652 N N . ASN A 1 84 ? 7.649 -5.651 8.968 1.00 91.62 84 ASN A N 1
ATOM 653 C CA . ASN A 1 84 ? 8.636 -6.225 8.062 1.00 91.62 84 ASN A CA 1
ATOM 654 C C . ASN A 1 84 ? 8.301 -7.681 7.699 1.00 91.62 84 ASN A C 1
ATOM 656 O O . ASN A 1 84 ? 8.637 -8.119 6.605 1.00 91.62 84 ASN A O 1
ATOM 660 N N . ASP A 1 85 ? 7.593 -8.392 8.580 1.00 91.44 85 ASP A N 1
ATOM 661 C CA . ASP A 1 85 ? 7.164 -9.775 8.347 1.00 91.44 85 ASP A CA 1
ATOM 662 C C . ASP A 1 85 ? 5.785 -9.846 7.677 1.00 91.44 85 ASP A C 1
ATOM 664 O O . ASP A 1 85 ? 5.468 -10.794 6.963 1.00 91.44 85 ASP A O 1
ATOM 668 N N . GLY A 1 86 ? 4.925 -8.854 7.933 1.00 92.56 86 GLY A N 1
ATOM 669 C CA . GLY A 1 86 ? 3.545 -8.848 7.438 1.00 92.56 86 GLY A CA 1
ATOM 670 C C . GLY A 1 86 ? 3.322 -8.074 6.143 1.00 92.56 86 GLY A C 1
ATOM 671 O O . GLY A 1 86 ? 2.208 -8.084 5.621 1.00 92.56 86 GLY A O 1
ATOM 672 N N . VAL A 1 87 ? 4.336 -7.372 5.639 1.00 96.81 87 VAL A N 1
ATOM 673 C CA . VAL A 1 87 ? 4.285 -6.621 4.383 1.00 96.81 87 VAL A CA 1
ATOM 674 C C . VAL A 1 87 ? 5.478 -7.048 3.543 1.00 96.81 87 VAL A C 1
ATOM 676 O O . VAL A 1 87 ? 6.619 -6.892 3.961 1.00 96.81 87 VAL A O 1
ATOM 679 N N . VAL A 1 88 ? 5.212 -7.574 2.348 1.00 96.38 88 VAL A N 1
ATOM 680 C CA . VAL A 1 88 ? 6.224 -8.193 1.481 1.00 96.38 88 VAL A CA 1
ATOM 681 C C . VAL A 1 88 ? 6.149 -7.634 0.064 1.00 96.38 88 VAL A C 1
ATOM 683 O O . VAL A 1 88 ? 5.071 -7.291 -0.430 1.00 96.38 88 VAL A O 1
ATOM 686 N N . GLN A 1 89 ? 7.300 -7.516 -0.597 1.00 97.62 89 GLN A N 1
ATOM 687 C CA . GLN A 1 89 ? 7.370 -7.132 -2.005 1.00 97.62 89 GLN A CA 1
ATOM 688 C C . GLN A 1 89 ? 6.902 -8.289 -2.890 1.00 97.62 89 GLN A C 1
ATOM 690 O O . GLN A 1 89 ? 7.197 -9.446 -2.608 1.00 97.62 89 GLN A O 1
ATOM 695 N N . HIS A 1 90 ? 6.229 -8.004 -4.007 1.00 97.88 90 HIS A N 1
ATOM 696 C CA . HIS A 1 90 ? 5.736 -9.067 -4.892 1.00 97.88 90 HIS A CA 1
ATOM 697 C C . HIS A 1 90 ? 6.879 -9.961 -5.404 1.00 97.88 90 HIS A C 1
ATOM 699 O O . HIS A 1 90 ? 6.764 -11.180 -5.367 1.00 97.88 90 HIS A O 1
ATOM 705 N N . GLY A 1 91 ? 8.010 -9.376 -5.800 1.00 96.62 91 GLY A N 1
ATOM 706 C CA . GLY A 1 91 ? 9.197 -10.109 -6.248 1.00 96.62 91 GLY A CA 1
ATOM 707 C C . GLY A 1 91 ? 9.889 -10.937 -5.161 1.00 96.62 91 GLY A C 1
ATOM 708 O O . GLY A 1 91 ? 10.765 -11.727 -5.487 1.00 96.62 91 GLY A O 1
ATOM 709 N N . GLN A 1 92 ? 9.505 -10.778 -3.890 1.00 96.25 92 GLN A N 1
ATOM 710 C CA . GLN A 1 92 ? 10.030 -11.552 -2.760 1.00 96.25 92 GLN A CA 1
ATOM 711 C C . GLN A 1 92 ? 9.116 -12.718 -2.351 1.00 96.25 92 GLN A C 1
ATOM 713 O O . GLN A 1 92 ? 9.469 -13.466 -1.447 1.00 96.25 92 GLN A O 1
ATOM 718 N N . LEU A 1 93 ? 7.947 -12.879 -2.981 1.00 95.56 93 LEU A N 1
ATOM 719 C CA . LEU A 1 93 ? 7.075 -14.023 -2.723 1.00 95.56 93 LEU A CA 1
ATOM 720 C C . LEU A 1 93 ? 7.649 -15.308 -3.331 1.00 95.56 93 LEU A C 1
ATOM 722 O O . LEU A 1 93 ? 8.224 -15.297 -4.420 1.00 95.56 93 LEU A O 1
ATOM 726 N N . ASP A 1 94 ? 7.414 -16.439 -2.668 1.00 94.69 94 ASP A N 1
ATOM 727 C CA . ASP A 1 94 ? 7.849 -17.744 -3.166 1.00 94.69 94 ASP A CA 1
ATOM 728 C C . ASP A 1 94 ? 7.258 -18.033 -4.553 1.00 94.69 94 ASP A C 1
ATOM 730 O O . ASP A 1 94 ? 6.047 -17.941 -4.772 1.00 94.69 94 ASP A O 1
ATOM 734 N N . GLY A 1 95 ? 8.119 -18.386 -5.509 1.00 93.94 95 GLY A N 1
ATOM 735 C CA . GLY A 1 95 ? 7.720 -18.633 -6.898 1.00 93.94 95 GLY A CA 1
ATOM 736 C C . GLY A 1 95 ? 7.406 -17.371 -7.711 1.00 93.94 95 GLY A C 1
ATOM 737 O O . GLY A 1 95 ? 6.919 -17.486 -8.840 1.00 93.94 95 GLY A O 1
ATOM 738 N N . ALA A 1 96 ? 7.679 -16.174 -7.181 1.00 94.31 96 ALA A N 1
ATOM 739 C CA . ALA A 1 96 ? 7.559 -14.937 -7.935 1.00 94.31 96 ALA A CA 1
ATOM 740 C C . ALA A 1 96 ? 8.598 -14.870 -9.064 1.00 94.31 96 ALA A C 1
ATOM 742 O O . ALA A 1 96 ? 9.784 -15.123 -8.878 1.00 94.31 96 ALA A O 1
ATOM 743 N N . SER A 1 97 ? 8.139 -14.476 -10.251 1.00 94.38 97 SER A N 1
ATOM 744 C CA . SER A 1 97 ? 8.982 -14.204 -11.420 1.00 94.38 97 SER A CA 1
ATOM 745 C C . SER A 1 97 ? 8.699 -12.787 -11.911 1.00 94.38 97 SER A C 1
ATOM 747 O O . SER A 1 97 ? 8.166 -12.576 -13.001 1.00 94.38 97 SER A O 1
ATOM 749 N N . THR A 1 98 ? 8.964 -11.802 -11.052 1.00 95.31 98 THR A N 1
ATOM 750 C CA . THR A 1 98 ? 8.689 -10.386 -11.312 1.00 95.31 98 THR A CA 1
ATOM 751 C C . THR A 1 98 ? 9.702 -9.491 -10.605 1.00 95.31 98 THR A C 1
ATOM 753 O O . THR A 1 98 ? 10.213 -9.843 -9.548 1.00 95.31 98 THR A O 1
ATOM 756 N N . VAL A 1 99 ? 9.942 -8.305 -11.166 1.00 95.75 99 VAL A N 1
ATOM 757 C CA . VAL A 1 99 ? 10.761 -7.245 -10.553 1.00 95.75 99 VAL A CA 1
ATOM 758 C C . VAL A 1 99 ? 9.947 -6.308 -9.649 1.00 95.75 99 VAL A C 1
ATOM 760 O O . VAL A 1 99 ? 10.500 -5.377 -9.073 1.00 95.75 99 VAL A O 1
ATOM 763 N N . CYS A 1 100 ? 8.630 -6.510 -9.541 1.00 96.06 100 CYS A N 1
ATOM 764 C CA . CYS A 1 100 ? 7.718 -5.669 -8.761 1.00 96.06 100 CYS A CA 1
ATOM 765 C C . CYS A 1 100 ? 8.068 -5.682 -7.254 1.00 96.06 100 CYS A C 1
ATOM 767 O O . CYS A 1 100 ? 8.273 -6.761 -6.701 1.00 96.06 100 CYS A O 1
ATOM 769 N N . PRO A 1 101 ? 8.089 -4.529 -6.554 1.00 97.50 101 PRO A N 1
ATOM 770 C CA . PRO A 1 101 ? 7.603 -3.210 -6.972 1.00 97.50 101 PRO A CA 1
ATOM 771 C C . PRO A 1 101 ? 8.606 -2.353 -7.758 1.00 97.50 101 PRO A C 1
ATOM 773 O O . PRO A 1 101 ? 8.276 -1.223 -8.099 1.00 97.50 101 PRO A O 1
ATOM 776 N N . GLY A 1 102 ? 9.785 -2.874 -8.089 1.00 97.25 102 GLY A N 1
ATOM 777 C CA . GLY A 1 102 ? 10.853 -2.155 -8.780 1.00 97.25 102 GLY A CA 1
ATOM 778 C C . GLY A 1 102 ? 11.943 -1.687 -7.816 1.00 97.25 102 GLY A C 1
ATOM 779 O O . GLY A 1 102 ? 11.685 -1.389 -6.653 1.00 97.25 102 GLY A O 1
ATOM 780 N N . ASN A 1 103 ? 13.181 -1.619 -8.304 1.00 96.50 103 ASN A N 1
ATOM 781 C CA . ASN A 1 103 ? 14.368 -1.294 -7.506 1.00 96.50 103 ASN A CA 1
ATOM 782 C C . ASN A 1 103 ? 14.444 0.178 -7.062 1.00 96.50 103 ASN A C 1
ATOM 784 O O . ASN A 1 103 ? 15.276 0.504 -6.223 1.00 96.50 103 ASN A O 1
ATOM 788 N N . GLN A 1 104 ? 13.596 1.055 -7.603 1.00 97.88 104 GLN A N 1
ATOM 789 C CA . GLN A 1 104 ? 13.440 2.438 -7.140 1.00 97.88 104 GLN A CA 1
ATOM 790 C C . GLN A 1 104 ? 12.275 2.606 -6.157 1.00 97.88 104 GLN A C 1
ATOM 792 O O . GLN A 1 104 ? 12.034 3.708 -5.668 1.00 97.88 104 GLN A O 1
ATOM 797 N N . PHE A 1 105 ? 11.526 1.543 -5.844 1.00 98.44 105 PHE A N 1
ATOM 798 C CA . PHE A 1 105 ? 10.471 1.640 -4.844 1.00 98.44 105 PHE A CA 1
ATOM 799 C C . PHE A 1 105 ? 11.095 1.813 -3.445 1.00 98.44 105 PHE A C 1
ATOM 801 O O . PHE A 1 105 ? 11.839 0.936 -3.000 1.00 98.44 105 PHE A O 1
ATOM 808 N N . PRO A 1 106 ? 10.791 2.897 -2.706 1.00 98.19 106 PRO A N 1
ATOM 809 C CA . PRO A 1 106 ? 11.423 3.192 -1.426 1.00 98.19 106 PRO A CA 1
ATOM 810 C C . PRO A 1 106 ? 10.772 2.367 -0.309 1.00 98.19 106 PRO A C 1
ATOM 812 O O . PRO A 1 106 ? 9.999 2.871 0.507 1.00 98.19 106 PRO A O 1
ATOM 815 N N . TRP A 1 107 ? 11.070 1.066 -0.296 1.00 97.88 107 TRP A N 1
ATOM 816 C CA . TRP A 1 107 ? 10.415 0.078 0.560 1.00 97.88 107 TRP A CA 1
ATOM 817 C C . TRP A 1 107 ? 10.472 0.446 2.043 1.00 97.88 107 TRP A C 1
ATOM 819 O O . TRP A 1 107 ? 9.437 0.493 2.703 1.00 97.88 107 TRP A O 1
ATOM 829 N N . GLN A 1 108 ? 11.656 0.802 2.548 1.00 97.50 108 GLN A N 1
ATOM 830 C CA . GLN A 1 108 ? 11.814 1.167 3.955 1.00 97.50 108 GLN A CA 1
ATOM 831 C C . GLN A 1 108 ? 10.995 2.410 4.323 1.00 97.50 108 GLN A C 1
ATOM 833 O O . GLN A 1 108 ? 10.316 2.413 5.345 1.00 97.50 108 GLN A O 1
ATOM 838 N N . ALA A 1 109 ? 10.970 3.427 3.455 1.00 98.12 109 ALA A N 1
ATOM 839 C CA . ALA A 1 109 ? 10.194 4.641 3.698 1.00 98.12 109 ALA A CA 1
ATOM 840 C C . ALA A 1 109 ? 8.682 4.361 3.765 1.00 98.12 109 ALA A C 1
ATOM 842 O O . ALA A 1 109 ? 7.975 4.984 4.558 1.00 98.12 109 ALA A O 1
ATOM 843 N N . LEU A 1 110 ? 8.179 3.410 2.966 1.00 98.69 110 LEU A N 1
ATOM 844 C CA . LEU A 1 110 ? 6.794 2.947 3.075 1.00 98.69 110 LEU A CA 1
ATOM 845 C C . LEU A 1 110 ? 6.542 2.305 4.447 1.00 98.69 110 LEU A C 1
ATOM 847 O O . LEU A 1 110 ? 5.585 2.682 5.124 1.00 98.69 110 LEU A O 1
ATOM 851 N N . LEU A 1 111 ? 7.392 1.360 4.863 1.00 98.44 111 LEU A N 1
ATOM 852 C CA . LEU A 1 111 ? 7.235 0.654 6.139 1.00 98.44 111 LEU A CA 1
ATOM 853 C C . LEU A 1 111 ? 7.328 1.604 7.341 1.00 98.44 111 LEU A C 1
ATOM 855 O O . LEU A 1 111 ? 6.536 1.486 8.275 1.00 98.44 111 LEU A O 1
ATOM 859 N N . ASP A 1 112 ? 8.224 2.588 7.300 1.00 98.31 112 ASP A N 1
ATOM 860 C CA . ASP A 1 112 ? 8.356 3.597 8.354 1.00 98.31 112 ASP A CA 1
ATOM 861 C C . ASP A 1 112 ? 7.085 4.453 8.478 1.00 98.31 112 ASP A C 1
ATOM 863 O O . ASP A 1 112 ? 6.618 4.734 9.587 1.00 98.31 112 ASP A O 1
ATOM 867 N N . GLN A 1 113 ? 6.459 4.818 7.353 1.00 98.62 113 GLN A N 1
ATOM 868 C CA . GLN A 1 113 ? 5.170 5.514 7.378 1.00 98.62 113 GLN A CA 1
ATOM 869 C C . GLN A 1 113 ? 4.034 4.628 7.905 1.00 98.62 113 GLN A C 1
ATOM 871 O O . GLN A 1 113 ? 3.180 5.128 8.639 1.00 98.62 113 GLN A O 1
ATOM 876 N N . VAL A 1 114 ? 4.024 3.327 7.585 1.00 98.62 114 VAL A N 1
ATOM 877 C CA . VAL A 1 114 ? 3.049 2.374 8.149 1.00 98.62 114 VAL A CA 1
ATOM 878 C C . VAL A 1 114 ? 3.167 2.348 9.672 1.00 98.62 114 VAL A C 1
ATOM 880 O O . VAL A 1 114 ? 2.174 2.598 10.355 1.00 98.62 114 VAL A O 1
ATOM 883 N N . LYS A 1 115 ? 4.386 2.162 10.200 1.00 97.94 115 LYS A N 1
ATOM 884 C CA . LYS A 1 115 ? 4.657 2.175 11.649 1.00 97.94 115 LYS A CA 1
ATOM 885 C C . LYS A 1 115 ? 4.184 3.473 12.299 1.00 97.94 115 LYS A C 1
ATOM 887 O O . LYS A 1 115 ? 3.571 3.447 13.363 1.00 97.94 115 LYS A O 1
ATOM 892 N N . LYS A 1 116 ? 4.421 4.617 11.648 1.00 98.25 116 LYS A N 1
ATOM 893 C CA . LYS A 1 116 ? 3.971 5.926 12.142 1.00 98.25 116 LYS A CA 1
ATOM 894 C C . LYS A 1 116 ? 2.445 6.017 12.237 1.00 98.25 116 LYS A C 1
ATOM 896 O O . LYS A 1 116 ? 1.936 6.527 13.232 1.00 98.25 116 LYS A O 1
ATOM 901 N N . PHE A 1 117 ? 1.705 5.530 11.238 1.00 98.56 117 PHE A N 1
ATOM 902 C CA . PHE A 1 117 ? 0.240 5.485 11.307 1.00 98.56 117 PHE A CA 1
ATOM 903 C C . PHE A 1 117 ? -0.256 4.566 12.421 1.00 98.56 117 PHE A C 1
ATOM 905 O O . PHE A 1 117 ? -1.117 4.978 13.195 1.00 98.56 117 PHE A O 1
ATOM 912 N N . GLU A 1 118 ? 0.303 3.360 12.526 1.00 96.81 118 GLU A N 1
ATOM 913 C CA . GLU A 1 118 ? -0.065 2.395 13.565 1.00 96.81 118 GLU A CA 1
ATOM 914 C C . GLU A 1 118 ? 0.178 2.967 14.968 1.00 96.81 118 GLU A C 1
ATOM 916 O O . GLU A 1 118 ? -0.742 2.973 15.785 1.00 96.81 118 GLU A O 1
ATOM 921 N N . ALA A 1 119 ? 1.359 3.541 15.222 1.00 97.06 119 ALA A N 1
ATOM 922 C CA . ALA A 1 119 ? 1.692 4.168 16.501 1.00 97.06 119 ALA A CA 1
ATOM 923 C C . ALA A 1 119 ? 0.746 5.334 16.838 1.00 97.06 119 ALA A C 1
ATOM 925 O O . ALA A 1 119 ? 0.209 5.409 17.944 1.00 97.06 119 ALA A O 1
ATOM 926 N N . ASN A 1 120 ? 0.474 6.215 15.869 1.00 98.19 120 ASN A N 1
ATOM 927 C CA . ASN A 1 120 ? -0.435 7.345 16.064 1.00 98.19 120 ASN A CA 1
ATOM 928 C C . ASN A 1 120 ? -1.870 6.894 16.368 1.00 98.19 120 ASN A C 1
ATOM 930 O O . ASN A 1 120 ? -2.557 7.512 17.181 1.00 98.19 120 ASN A O 1
ATOM 934 N N . TRP A 1 121 ? -2.348 5.833 15.716 1.00 97.50 121 TRP A N 1
ATOM 935 C CA . TRP A 1 121 ? -3.686 5.309 15.972 1.00 97.50 121 TRP A CA 1
ATOM 936 C C . TRP A 1 121 ? -3.769 4.543 17.285 1.00 97.50 121 TRP A C 1
ATOM 938 O O . TRP A 1 121 ? -4.791 4.640 17.957 1.00 97.50 121 TRP A O 1
ATOM 948 N N . GLN A 1 122 ? -2.723 3.820 17.684 1.00 94.88 122 GLN A N 1
ATOM 949 C CA . GLN A 1 122 ? -2.639 3.177 19.001 1.00 94.88 122 GLN A CA 1
ATOM 950 C C . GLN A 1 122 ? -2.670 4.203 20.137 1.00 94.88 122 GLN A C 1
ATOM 952 O O . GLN A 1 122 ? -3.376 4.002 21.121 1.00 94.88 122 GLN A O 1
ATOM 957 N N . ALA A 1 123 ? -1.986 5.336 19.970 1.00 97.50 123 ALA A N 1
ATOM 958 C CA . ALA A 1 123 ? -1.966 6.421 20.949 1.00 97.50 123 ALA A CA 1
ATOM 959 C C . ALA A 1 123 ? -3.251 7.278 20.977 1.00 97.50 123 ALA A C 1
ATOM 961 O O . ALA A 1 123 ? -3.379 8.158 21.827 1.00 97.50 123 ALA A O 1
ATOM 962 N N . SER A 1 124 ? -4.204 7.062 20.061 1.00 97.81 124 SER A N 1
ATOM 963 C CA . SER A 1 124 ? -5.414 7.882 19.928 1.00 97.81 124 SER A CA 1
ATOM 964 C C . SER A 1 124 ? -6.682 7.084 20.260 1.00 97.81 124 SER A C 1
ATOM 966 O O . SER A 1 124 ? -7.127 6.281 19.434 1.00 97.81 124 SER A O 1
ATOM 968 N N . PRO A 1 125 ? -7.346 7.348 21.406 1.00 97.12 125 PRO A N 1
ATOM 969 C CA . PRO A 1 125 ? -8.614 6.700 21.753 1.00 97.12 125 PRO A CA 1
ATOM 970 C C . PRO A 1 125 ? -9.689 6.870 20.672 1.00 97.12 125 PRO A C 1
ATOM 972 O O . PRO A 1 125 ? -10.365 5.914 20.303 1.00 97.12 125 PRO A O 1
ATOM 975 N N . THR A 1 126 ? -9.783 8.063 20.079 1.00 97.44 126 THR A N 1
ATOM 976 C CA . THR A 1 126 ? -10.708 8.338 18.970 1.00 97.44 126 THR A CA 1
ATOM 977 C C . THR A 1 126 ? -10.394 7.498 17.730 1.00 97.44 126 THR A C 1
ATOM 979 O O . THR A 1 126 ? -11.311 7.050 17.041 1.00 97.44 126 THR A O 1
ATOM 982 N N . ALA A 1 127 ? -9.115 7.284 17.405 1.00 96.06 127 ALA A N 1
ATOM 983 C CA . ALA A 1 127 ? -8.746 6.421 16.286 1.00 96.06 127 ALA A CA 1
ATOM 984 C C . ALA A 1 127 ? -9.082 4.954 16.582 1.00 96.06 127 ALA A C 1
ATOM 986 O O . ALA A 1 127 ? -9.642 4.284 15.716 1.00 96.06 127 ALA A O 1
ATOM 987 N N . GLN A 1 128 ? -8.815 4.479 17.803 1.00 95.06 128 GLN A N 1
ATOM 988 C CA . GLN A 1 128 ? -9.173 3.125 18.238 1.00 95.06 128 GLN A CA 1
ATOM 989 C C . GLN A 1 128 ? -10.680 2.868 18.141 1.00 95.06 128 GLN A C 1
ATOM 991 O O . GLN A 1 128 ? -11.094 1.859 17.570 1.00 95.06 128 GLN A O 1
ATOM 996 N N . GLU A 1 129 ? -11.508 3.801 18.612 1.00 94.19 129 GLU A N 1
ATOM 997 C CA . GLU A 1 129 ? -12.967 3.709 18.502 1.00 94.19 129 GLU A CA 1
ATOM 998 C C . GLU A 1 129 ? -13.420 3.658 17.035 1.00 94.19 129 GLU A C 1
ATOM 1000 O O . GLU A 1 129 ? -14.187 2.779 16.635 1.00 94.19 129 GLU A O 1
ATOM 1005 N N . LYS A 1 130 ? -12.887 4.546 16.187 1.00 95.00 130 LYS A N 1
ATOM 1006 C CA . LYS A 1 130 ? -13.204 4.560 14.752 1.00 95.00 130 LYS A CA 1
ATOM 1007 C C . LYS A 1 130 ? -12.782 3.274 14.047 1.00 95.00 130 LYS A C 1
ATOM 1009 O O . LYS A 1 130 ? -13.526 2.789 13.199 1.00 95.00 130 LYS A O 1
ATOM 1014 N N . LEU A 1 131 ? -11.625 2.708 14.390 1.00 92.44 131 LEU A N 1
ATOM 1015 C CA . LEU A 1 131 ? -11.170 1.418 13.867 1.00 92.44 131 LEU A CA 1
ATOM 1016 C C . LEU A 1 131 ? -12.094 0.285 14.322 1.00 92.44 131 LEU A C 1
ATOM 1018 O O . LEU A 1 131 ? -12.483 -0.545 13.501 1.00 92.44 131 LEU A O 1
ATOM 1022 N N . ALA A 1 132 ? -12.502 0.276 15.593 1.00 89.00 132 ALA A N 1
ATOM 1023 C CA . ALA A 1 132 ? -13.442 -0.705 16.127 1.00 89.00 132 ALA A CA 1
ATOM 1024 C C . ALA A 1 132 ? -14.802 -0.647 15.413 1.00 89.00 132 ALA A C 1
ATOM 1026 O O . ALA A 1 132 ? -15.352 -1.691 15.061 1.00 89.00 132 ALA A O 1
ATOM 1027 N N . LEU A 1 133 ? -15.312 0.554 15.128 1.00 89.62 133 LEU A N 1
ATOM 1028 C CA . LEU A 1 133 ? -16.520 0.745 14.324 1.00 89.62 133 LEU A CA 1
ATOM 1029 C C . LEU A 1 133 ? -16.309 0.322 12.865 1.00 89.62 133 LEU A C 1
ATOM 1031 O O . LEU A 1 133 ? -17.186 -0.298 12.265 1.00 89.62 133 LEU A O 1
ATOM 1035 N N . PHE A 1 134 ? -15.146 0.627 12.285 1.00 90.12 134 PHE A N 1
ATOM 1036 C CA . PHE A 1 134 ? -14.842 0.283 10.899 1.00 90.12 134 PHE A CA 1
ATOM 1037 C C . PHE A 1 134 ? -14.791 -1.231 10.684 1.00 90.12 134 PHE A C 1
ATOM 1039 O O . PHE A 1 134 ? -15.353 -1.702 9.700 1.00 90.12 134 PHE A O 1
ATOM 1046 N N . ARG A 1 135 ? -14.219 -1.996 11.628 1.00 86.62 135 ARG A N 1
ATOM 1047 C CA . ARG A 1 135 ? -14.189 -3.475 11.601 1.00 86.62 135 ARG A CA 1
ATOM 1048 C C . ARG A 1 135 ? -15.575 -4.112 11.435 1.00 86.62 135 ARG A C 1
ATOM 1050 O O . ARG A 1 135 ? -15.659 -5.224 10.936 1.00 86.62 135 ARG A O 1
ATOM 1057 N N . ARG A 1 136 ? -16.649 -3.418 11.825 1.00 83.62 136 ARG A N 1
ATOM 1058 C CA . ARG A 1 136 ? -18.036 -3.916 11.771 1.00 83.62 136 ARG A CA 1
ATOM 1059 C C . ARG A 1 136 ? -18.728 -3.666 10.431 1.00 83.62 136 ARG A C 1
ATOM 1061 O O . ARG A 1 136 ? -19.888 -4.038 10.269 1.00 83.62 136 ARG A O 1
ATOM 1068 N N . LYS A 1 137 ? -18.082 -2.975 9.485 1.00 84.81 137 LYS A N 1
ATOM 1069 C CA . LYS 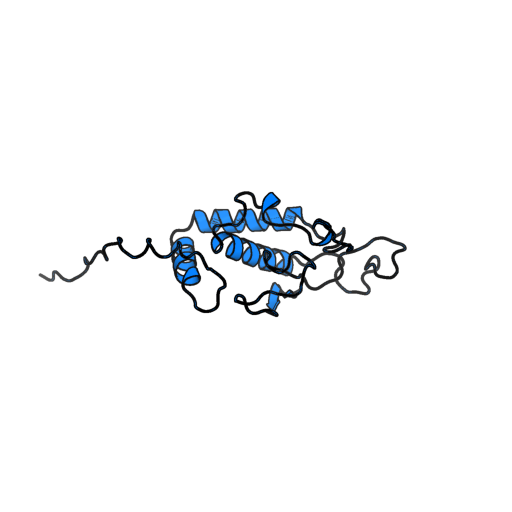A 1 137 ? -18.712 -2.670 8.196 1.00 84.81 137 LYS A CA 1
ATOM 1070 C C . LYS A 1 137 ? -18.896 -3.946 7.365 1.00 84.81 137 LYS A C 1
ATOM 1072 O O . LYS A 1 137 ? -17.991 -4.777 7.319 1.00 84.81 137 LYS A O 1
ATOM 1077 N N . PRO A 1 138 ? -20.037 -4.086 6.667 1.00 77.06 138 PRO A N 1
ATOM 1078 C CA . PRO A 1 138 ? -20.277 -5.236 5.808 1.00 77.06 138 PRO A CA 1
ATOM 1079 C C . PRO A 1 138 ? -19.284 -5.259 4.638 1.00 77.06 138 PRO A C 1
ATOM 1081 O O . PRO A 1 138 ? -18.790 -4.213 4.210 1.00 77.06 138 PRO A O 1
ATOM 1084 N N . PHE A 1 139 ? -19.030 -6.456 4.100 1.00 73.94 139 PHE A N 1
ATOM 1085 C CA . PHE A 1 139 ? -18.174 -6.694 2.926 1.00 73.94 139 PHE A CA 1
ATOM 1086 C C . PHE A 1 139 ? -16.688 -6.336 3.099 1.00 73.94 139 PHE A C 1
ATOM 1088 O O . PHE A 1 139 ? -15.936 -6.337 2.122 1.00 73.94 139 PHE A O 1
ATOM 1095 N N . LEU A 1 140 ? -16.241 -6.066 4.327 1.00 75.19 140 LEU A N 1
ATOM 1096 C CA . LEU A 1 140 ? -14.835 -6.226 4.679 1.00 75.19 140 LEU A CA 1
ATOM 1097 C C . LEU A 1 140 ? -14.595 -7.724 4.890 1.00 75.19 140 LEU A C 1
ATOM 1099 O O . LEU A 1 140 ? -15.349 -8.356 5.626 1.00 75.19 140 LEU A O 1
ATOM 1103 N N . TYR A 1 141 ? -13.566 -8.297 4.262 1.00 63.16 141 TYR A N 1
ATOM 1104 C CA . TYR A 1 141 ? -13.162 -9.679 4.541 1.00 63.16 141 TYR A CA 1
ATOM 1105 C C . TYR A 1 141 ? -12.462 -9.753 5.892 1.00 63.16 141 TYR A C 1
ATOM 1107 O O . TYR A 1 141 ? -11.263 -9.924 5.980 1.00 63.16 141 TYR A O 1
ATOM 1115 N N . VAL A 1 142 ? -13.196 -9.555 6.971 1.00 60.00 142 VAL A N 1
ATOM 1116 C CA . VAL A 1 142 ? -12.685 -9.657 8.333 1.00 60.00 142 VAL A CA 1
ATOM 1117 C C . VAL A 1 142 ? -13.429 -10.825 8.957 1.00 60.00 142 VAL A C 1
ATOM 1119 O O . VAL A 1 142 ? -14.352 -10.611 9.734 1.00 60.00 142 VAL A O 1
ATOM 1122 N N . ASP A 1 143 ? -13.085 -12.062 8.575 1.00 49.34 143 ASP A N 1
ATOM 1123 C CA . ASP A 1 143 ? -13.587 -13.223 9.307 1.00 49.34 143 ASP A CA 1
ATOM 1124 C C . ASP A 1 143 ? -12.544 -13.679 10.304 1.00 49.34 143 ASP A C 1
ATOM 1126 O O . ASP A 1 143 ? -11.607 -14.437 10.044 1.00 49.34 143 ASP A O 1
ATOM 1130 N N . ALA A 1 144 ? -12.733 -13.150 11.492 1.00 48.69 144 ALA A N 1
ATOM 1131 C CA . ALA A 1 144 ? -12.529 -14.006 12.610 1.00 48.69 144 ALA A CA 1
ATOM 1132 C C . ALA A 1 144 ? -13.943 -14.338 13.102 1.00 48.69 144 ALA A C 1
ATOM 1134 O O . ALA A 1 144 ? -14.612 -13.440 13.620 1.00 48.69 144 ALA A O 1
ATOM 1135 N N . ASP A 1 145 ? -14.312 -15.620 13.169 1.00 52.03 145 ASP A N 1
ATOM 1136 C CA . ASP A 1 145 ? -15.376 -16.179 14.037 1.00 52.03 145 ASP A CA 1
ATOM 1137 C C . ASP A 1 145 ? -15.221 -15.757 15.529 1.00 52.03 145 ASP A C 1
ATOM 1139 O O . ASP A 1 145 ? -15.966 -16.141 16.419 1.00 52.03 145 ASP A O 1
ATOM 1143 N N . LYS A 1 146 ? -14.206 -14.938 15.788 1.00 50.72 146 LYS A N 1
ATOM 1144 C CA . LYS A 1 146 ? -13.401 -14.560 16.936 1.00 50.72 146 LYS A CA 1
ATOM 1145 C C . LYS A 1 146 ? -13.666 -13.119 17.368 1.00 50.72 146 LYS A C 1
ATOM 1147 O O . LYS A 1 146 ? -13.415 -12.780 18.517 1.00 50.72 146 LYS A O 1
ATOM 1152 N N . TYR A 1 147 ? -14.199 -12.269 16.483 1.00 44.50 147 TYR A N 1
ATOM 1153 C CA . TYR A 1 147 ? -14.795 -11.011 16.940 1.00 44.50 147 TYR A CA 1
ATOM 1154 C C . TYR A 1 147 ? -16.105 -11.285 17.733 1.00 44.50 147 TYR A C 1
ATOM 1156 O O . TYR A 1 147 ? -16.575 -10.394 18.434 1.00 44.50 147 TYR A O 1
ATOM 1164 N N . ARG A 1 148 ? -16.648 -12.528 17.694 1.00 44.41 148 ARG A N 1
ATOM 1165 C CA . ARG A 1 148 ? -17.937 -12.994 18.274 1.00 44.41 148 ARG A CA 1
ATOM 1166 C C . ARG A 1 148 ? -18.070 -13.037 19.814 1.00 44.41 148 ARG A C 1
ATOM 1168 O O . ARG A 1 148 ? -19.194 -13.190 20.270 1.00 44.41 148 ARG A O 1
ATOM 1175 N N . ALA A 1 149 ? -17.027 -12.893 20.640 1.00 44.59 149 ALA A N 1
ATOM 1176 C CA . ALA A 1 149 ? -17.189 -12.825 22.115 1.00 44.59 149 ALA A CA 1
ATOM 1177 C C . ALA A 1 149 ? -17.188 -11.386 22.678 1.00 44.59 149 ALA A C 1
ATOM 1179 O O . ALA A 1 149 ? -17.723 -11.126 23.753 1.00 44.59 149 ALA A O 1
ATOM 1180 N N . ALA A 1 150 ? -16.592 -10.436 21.956 1.00 44.06 150 ALA A N 1
ATOM 1181 C CA . ALA A 1 150 ? -16.182 -9.140 22.503 1.00 44.06 150 ALA A CA 1
ATOM 1182 C C . ALA A 1 150 ? -17.274 -8.052 22.519 1.00 44.06 150 ALA A C 1
ATOM 1184 O O . ALA A 1 150 ? -17.001 -6.931 22.935 1.00 44.06 150 ALA A O 1
ATOM 1185 N N . GLU A 1 151 ? -18.507 -8.356 22.113 1.00 43.19 151 GLU A N 1
ATOM 1186 C CA . GLU A 1 151 ? -19.649 -7.459 22.356 1.00 43.19 151 GLU A CA 1
ATOM 1187 C C . GLU A 1 151 ? -20.547 -7.896 23.525 1.00 43.19 151 GLU A C 1
ATOM 1189 O O . GLU A 1 151 ? -21.403 -7.126 23.944 1.00 43.19 151 GLU A O 1
ATOM 1194 N N . ALA A 1 152 ? -20.364 -9.084 24.107 1.00 48.97 152 ALA A N 1
ATOM 1195 C CA . ALA A 1 152 ? -21.297 -9.619 25.106 1.00 48.97 152 ALA A CA 1
ATOM 1196 C C . ALA A 1 152 ? -21.107 -9.089 26.553 1.00 48.97 152 ALA A C 1
ATOM 1198 O O . ALA A 1 152 ? -21.880 -9.469 27.428 1.00 48.97 152 ALA A O 1
ATOM 1199 N N . SER A 1 153 ? -20.107 -8.242 26.845 1.00 42.66 153 SER A N 1
ATOM 1200 C CA . SER A 1 153 ? -19.694 -7.908 28.229 1.00 42.66 153 SER A CA 1
ATOM 1201 C C . SER A 1 153 ? -19.425 -6.428 28.536 1.00 42.66 153 SER A C 1
ATOM 1203 O O . SER A 1 153 ? -19.004 -6.114 29.648 1.00 42.66 153 SER A O 1
ATOM 1205 N N . VAL A 1 154 ? -19.673 -5.496 27.613 1.00 45.06 154 VAL A N 1
ATOM 1206 C CA . VAL A 1 154 ? -19.490 -4.060 27.895 1.00 45.06 154 VAL A CA 1
ATOM 1207 C C . VAL A 1 154 ? -20.818 -3.468 28.386 1.00 45.06 154 VAL A C 1
ATOM 1209 O O . VAL A 1 154 ? -21.754 -3.374 27.589 1.00 45.06 154 VAL A O 1
ATOM 1212 N N . PRO A 1 155 ? -20.953 -3.048 29.663 1.00 48.03 155 PRO A N 1
ATOM 1213 C CA . PRO A 1 155 ? -22.137 -2.325 30.085 1.00 48.03 155 PRO A CA 1
ATOM 1214 C C . PRO A 1 155 ? -22.121 -0.941 29.439 1.00 48.03 155 PRO A C 1
ATOM 1216 O O . PRO A 1 155 ? -21.160 -0.180 29.562 1.00 48.03 155 PRO A O 1
ATOM 1219 N N . VAL A 1 156 ? -23.217 -0.611 28.758 1.00 46.56 156 VAL A N 1
ATOM 1220 C CA . VAL A 1 156 ? -23.522 0.763 28.367 1.00 46.56 156 VAL A CA 1
ATOM 1221 C C . VAL A 1 156 ? -23.629 1.563 29.659 1.00 46.56 156 VAL A C 1
ATOM 1223 O O . VAL A 1 156 ? -24.560 1.352 30.439 1.00 46.56 156 VAL A O 1
ATOM 1226 N N . ASN A 1 157 ? -22.668 2.450 29.908 1.00 44.44 157 ASN A N 1
ATOM 1227 C CA . ASN A 1 157 ? -22.700 3.315 31.076 1.00 44.44 157 ASN A CA 1
ATOM 1228 C C . ASN A 1 157 ? -23.837 4.332 30.885 1.00 44.44 157 ASN A C 1
ATOM 1230 O O . ASN A 1 157 ? -23.673 5.381 30.262 1.00 44.44 157 ASN A O 1
ATOM 1234 N N . LYS A 1 158 ? -25.036 3.968 31.352 1.00 48.34 158 LYS A N 1
ATOM 1235 C CA . LYS A 1 158 ? -26.185 4.863 31.462 1.00 48.34 158 LYS A CA 1
ATOM 1236 C C . LYS A 1 158 ? -25.972 5.769 32.667 1.00 48.34 158 LYS A C 1
ATOM 1238 O O . LYS A 1 158 ? -26.555 5.535 33.719 1.00 48.34 158 LYS A O 1
ATOM 1243 N N . THR A 1 159 ? -25.195 6.830 32.502 1.00 44.50 159 THR A N 1
ATOM 1244 C CA . THR A 1 159 ? -25.251 7.939 33.459 1.00 44.50 159 THR A CA 1
ATOM 1245 C C . THR A 1 159 ? -24.917 9.252 32.781 1.00 44.50 159 THR A C 1
ATOM 1247 O O . THR A 1 159 ? -23.802 9.752 32.836 1.00 44.50 159 THR A O 1
ATOM 1250 N N . ALA A 1 160 ? -25.934 9.810 32.136 1.00 41.44 160 ALA A N 1
ATOM 1251 C CA . ALA A 1 160 ? -26.155 11.249 32.082 1.00 41.44 160 ALA A CA 1
ATOM 1252 C C . ALA A 1 160 ? -27.638 11.478 31.767 1.00 41.44 160 ALA A C 1
ATOM 1254 O O . ALA A 1 160 ? -28.009 11.923 30.685 1.00 41.44 160 ALA A O 1
ATOM 1255 N N . ALA A 1 161 ? -28.496 11.093 32.711 1.00 40.28 161 ALA A N 1
ATOM 1256 C CA . ALA A 1 161 ? -29.861 11.579 32.765 1.00 40.28 161 ALA A CA 1
ATOM 1257 C C . ALA A 1 161 ? -30.055 12.280 34.113 1.00 40.28 161 ALA A C 1
ATOM 1259 O O . ALA A 1 161 ? -30.096 11.624 3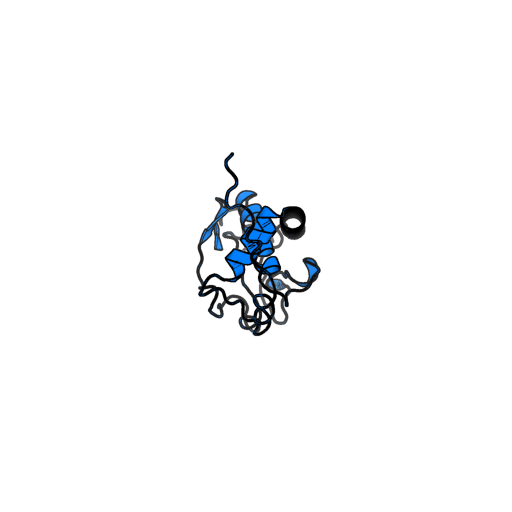5.146 1.00 40.28 161 ALA A O 1
ATOM 1260 N N . ILE A 1 162 ? -30.162 13.607 34.021 1.00 41.62 162 ILE A N 1
ATOM 1261 C CA . ILE A 1 162 ? -31.067 14.466 34.787 1.00 41.62 162 ILE A CA 1
ATOM 1262 C C . ILE A 1 162 ? -30.837 14.516 36.306 1.00 41.62 162 ILE A C 1
ATOM 1264 O O . ILE A 1 162 ? -31.223 13.616 37.043 1.00 41.62 162 ILE A O 1
ATOM 1268 N N . GLN A 1 163 ? -30.367 15.670 36.775 1.00 33.03 163 GLN A N 1
ATOM 1269 C CA . GLN A 1 163 ? -30.929 16.287 37.974 1.00 33.03 163 GLN A CA 1
ATOM 1270 C C . GLN A 1 163 ? -30.899 17.808 37.796 1.00 33.03 163 GLN A C 1
ATOM 1272 O O . GLN A 1 163 ? -29.858 18.447 37.925 1.00 33.03 163 GLN A O 1
ATOM 1277 N N . GLU A 1 164 ? -32.056 18.353 37.417 1.00 40.41 164 GLU A N 1
ATOM 1278 C CA . GLU A 1 164 ? -32.438 19.717 37.770 1.00 40.41 164 GLU A CA 1
ATOM 1279 C C . GLU A 1 164 ? -32.763 19.756 39.268 1.00 40.41 164 GLU A C 1
ATOM 1281 O O . GLU A 1 164 ? -33.434 18.853 39.782 1.00 40.41 164 GLU A O 1
ATOM 1286 N N . ALA A 1 165 ? -32.307 20.817 39.930 1.00 44.34 165 ALA A N 1
ATOM 1287 C CA . ALA A 1 165 ? -32.998 21.509 41.013 1.00 44.34 165 ALA A CA 1
ATOM 1288 C C . ALA A 1 165 ? -32.525 22.969 41.014 1.00 44.34 165 ALA A C 1
ATOM 1290 O O . ALA A 1 165 ? -31.294 23.175 40.896 1.00 44.34 165 ALA A O 1
#

Radius of gyration: 19.92 Å; chains: 1; bounding box: 52×40×64 Å